Protein AF-A0A919ZVK6-F1 (afdb_monomer_lite)

Structure (mmCIF, N/CA/C/O backbone):
data_AF-A0A919ZVK6-F1
#
_entry.id   AF-A0A919ZVK6-F1
#
loop_
_atom_site.group_PDB
_atom_site.id
_atom_site.type_symbol
_atom_site.label_atom_id
_atom_site.label_alt_id
_atom_site.label_comp_id
_atom_site.label_asym_id
_atom_site.label_entity_id
_atom_site.label_seq_id
_atom_site.pdbx_PDB_ins_code
_atom_site.Cartn_x
_atom_site.Cartn_y
_atom_site.Cartn_z
_atom_site.occupancy
_atom_site.B_iso_or_equiv
_atom_site.auth_seq_id
_atom_site.auth_comp_id
_atom_site.auth_asym_id
_atom_site.auth_atom_id
_atom_site.pdbx_PDB_model_num
ATOM 1 N N . MET A 1 1 ? -34.682 0.322 0.081 1.00 40.16 1 MET A N 1
ATOM 2 C CA . MET A 1 1 ? -33.488 -0.157 -0.642 1.00 40.16 1 MET A CA 1
ATOM 3 C C . MET A 1 1 ? -32.332 0.698 -0.151 1.00 40.16 1 MET A C 1
ATOM 5 O O . MET A 1 1 ? -32.140 1.792 -0.660 1.00 40.16 1 MET A O 1
ATOM 9 N N . GLU A 1 2 ? -31.675 0.296 0.937 1.00 45.75 2 GLU A N 1
ATOM 10 C CA . GLU A 1 2 ? -30.470 0.994 1.398 1.00 45.75 2 GLU A CA 1
ATOM 11 C C . GLU A 1 2 ? -29.356 0.700 0.396 1.00 45.75 2 GLU A C 1
ATOM 13 O O . GLU A 1 2 ? -28.969 -0.451 0.192 1.00 45.75 2 GLU A O 1
ATOM 18 N N . LEU A 1 3 ? -28.888 1.742 -0.288 1.00 53.12 3 LEU A N 1
ATOM 19 C CA . LEU A 1 3 ? -27.644 1.677 -1.036 1.00 53.12 3 LEU A CA 1
ATOM 20 C C . LEU A 1 3 ? -26.545 1.414 -0.011 1.00 53.12 3 LEU A C 1
ATOM 22 O O . LEU A 1 3 ? -26.310 2.237 0.868 1.00 53.12 3 LEU A O 1
ATOM 26 N N . ASN A 1 4 ? -25.932 0.239 -0.112 1.00 53.06 4 ASN A N 1
ATOM 27 C CA . ASN A 1 4 ? -24.874 -0.247 0.762 1.00 53.06 4 ASN A CA 1
ATOM 28 C C . ASN A 1 4 ? -23.629 0.638 0.561 1.00 53.06 4 ASN A C 1
ATOM 30 O O . ASN A 1 4 ? -22.740 0.336 -0.236 1.00 53.06 4 ASN A O 1
ATOM 34 N N . THR A 1 5 ? -23.613 1.804 1.202 1.00 60.50 5 THR A N 1
ATOM 35 C CA . THR A 1 5 ? -22.494 2.739 1.201 1.00 60.50 5 THR A CA 1
ATOM 36 C C . THR A 1 5 ? -21.326 2.038 1.866 1.00 60.50 5 THR A C 1
ATOM 38 O O . THR A 1 5 ? -21.354 1.771 3.066 1.00 60.50 5 THR A O 1
ATOM 41 N N . ILE A 1 6 ? -20.296 1.707 1.083 1.00 61.41 6 ILE A N 1
ATOM 42 C CA . ILE A 1 6 ? -19.077 1.113 1.622 1.00 61.41 6 ILE A CA 1
ATOM 43 C C . ILE A 1 6 ? -18.558 2.076 2.704 1.00 61.41 6 ILE A C 1
ATOM 45 O O . ILE A 1 6 ? -18.237 3.225 2.383 1.00 61.41 6 ILE A O 1
ATOM 49 N N . PRO A 1 7 ? -18.491 1.665 3.984 1.00 68.31 7 PRO A N 1
ATOM 50 C CA . PRO A 1 7 ? -17.966 2.531 5.030 1.00 68.31 7 PRO A CA 1
ATOM 51 C C . PRO A 1 7 ? -16.529 2.914 4.669 1.00 68.31 7 PRO A C 1
ATOM 53 O O . PRO A 1 7 ? -15.829 2.123 4.043 1.00 68.31 7 PRO A O 1
ATOM 56 N N . LYS A 1 8 ? -16.059 4.104 5.069 1.00 73.06 8 LYS A N 1
ATOM 57 C CA . LYS A 1 8 ? -14.731 4.632 4.680 1.00 73.06 8 LYS A CA 1
ATOM 58 C C . LYS A 1 8 ? -13.608 3.586 4.789 1.00 73.06 8 LYS A C 1
ATOM 60 O O . LYS A 1 8 ? -12.815 3.438 3.870 1.00 73.06 8 LYS A O 1
ATOM 65 N N . ARG A 1 9 ? -13.615 2.773 5.853 1.00 78.06 9 ARG A N 1
ATOM 66 C CA . ARG A 1 9 ? -12.693 1.633 6.022 1.00 78.06 9 ARG A CA 1
ATOM 67 C C . ARG A 1 9 ? -12.806 0.575 4.918 1.00 78.06 9 ARG A C 1
ATOM 69 O O . ARG A 1 9 ? -11.789 0.137 4.399 1.00 78.06 9 ARG A O 1
ATOM 76 N N . GLY A 1 10 ? -14.017 0.184 4.529 1.00 84.81 10 GLY A N 1
ATOM 77 C CA . GLY A 1 10 ? -14.246 -0.753 3.428 1.00 84.81 10 GLY A CA 1
ATOM 78 C C . GLY A 1 10 ? -13.755 -0.221 2.077 1.00 84.81 10 GLY A C 1
ATOM 79 O O . GLY A 1 10 ? -13.274 -1.003 1.261 1.00 84.81 10 GLY A O 1
ATOM 80 N N . ALA A 1 11 ? -13.804 1.098 1.856 1.00 88.06 11 ALA A N 1
ATOM 81 C CA . ALA A 1 11 ? -13.282 1.709 0.635 1.00 88.06 11 ALA A CA 1
ATOM 82 C C . ALA A 1 11 ? -11.749 1.604 0.576 1.00 88.06 11 ALA A C 1
ATOM 84 O O . ALA A 1 11 ? -11.202 1.233 -0.461 1.00 88.06 11 ALA A O 1
ATOM 85 N N . PHE A 1 12 ? -11.059 1.826 1.700 1.00 90.88 12 PHE A N 1
ATOM 86 C CA . PHE A 1 12 ? -9.606 1.640 1.786 1.00 90.88 12 PHE A CA 1
ATOM 87 C C . PHE A 1 12 ? -9.193 0.173 1.625 1.00 90.88 12 PHE A C 1
ATOM 89 O O . PHE A 1 12 ? -8.231 -0.116 0.921 1.00 90.88 12 PHE A O 1
ATOM 96 N N . VAL A 1 13 ? -9.955 -0.774 2.182 1.00 91.19 13 VAL A N 1
ATOM 97 C CA . VAL A 1 13 ? -9.712 -2.211 1.957 1.00 91.19 13 VAL A CA 1
ATOM 98 C C . VAL A 1 13 ? -9.885 -2.581 0.477 1.00 91.19 13 VAL A C 1
ATOM 100 O O . VAL A 1 13 ? -9.052 -3.293 -0.087 1.00 91.19 13 VAL A O 1
ATOM 103 N N . ALA A 1 14 ? -10.922 -2.068 -0.191 1.00 91.38 14 ALA A N 1
ATOM 104 C CA . ALA A 1 14 ? -11.108 -2.270 -1.628 1.00 91.38 14 ALA A CA 1
ATOM 105 C C . ALA A 1 14 ? -9.962 -1.654 -2.455 1.00 91.38 14 ALA A C 1
ATOM 107 O O . ALA A 1 14 ? -9.482 -2.278 -3.405 1.00 91.38 14 ALA A O 1
ATOM 108 N N . ALA A 1 15 ? -9.480 -0.47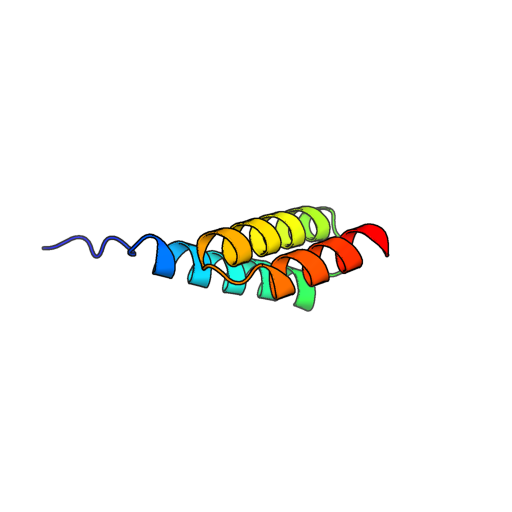0 -2.065 1.00 91.62 15 ALA A N 1
ATOM 109 C CA . ALA A 1 15 ? -8.339 0.192 -2.689 1.00 91.62 15 ALA A CA 1
ATOM 110 C C . ALA A 1 15 ? -7.049 -0.638 -2.557 1.00 91.62 15 ALA A C 1
ATOM 112 O O . ALA A 1 15 ? -6.364 -0.858 -3.558 1.00 91.62 15 ALA A O 1
A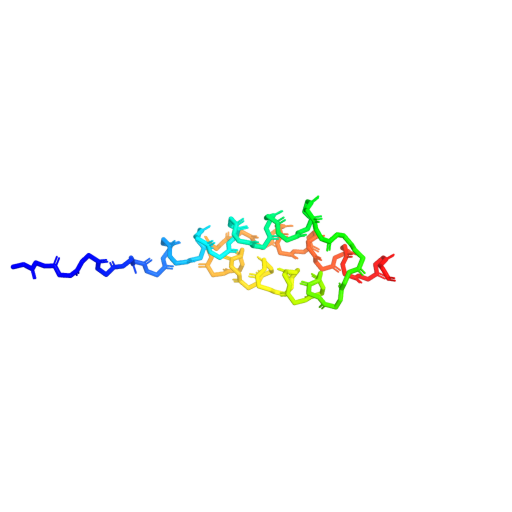TOM 113 N N . LEU A 1 16 ? -6.767 -1.186 -1.367 1.00 93.50 16 LEU A N 1
ATOM 114 C CA . LEU A 1 16 ? -5.638 -2.097 -1.137 1.00 93.50 16 LEU A CA 1
ATOM 115 C C . LEU A 1 16 ? -5.713 -3.337 -2.033 1.00 93.50 16 LEU A C 1
ATOM 117 O O . LEU A 1 16 ? -4.719 -3.723 -2.646 1.00 93.50 16 LEU A O 1
ATOM 121 N N . ASN A 1 17 ? -6.891 -3.951 -2.153 1.00 93.44 17 ASN A N 1
ATOM 122 C CA . ASN A 1 17 ? -7.080 -5.116 -3.018 1.00 93.44 17 ASN A CA 1
ATOM 123 C C . ASN A 1 17 ? -6.799 -4.783 -4.488 1.00 93.44 17 ASN A C 1
ATOM 125 O O . ASN A 1 17 ? -6.135 -5.555 -5.186 1.00 93.44 17 ASN A O 1
ATOM 129 N N . ARG A 1 18 ? -7.259 -3.618 -4.960 1.00 91.50 18 ARG A N 1
ATOM 130 C CA . ARG A 1 18 ? -7.029 -3.179 -6.339 1.00 91.50 18 ARG A CA 1
ATOM 131 C C . ARG A 1 18 ? -5.557 -2.879 -6.606 1.00 91.50 18 ARG A C 1
ATOM 133 O O . ARG A 1 18 ? -5.035 -3.324 -7.626 1.00 91.50 18 ARG A O 1
ATOM 140 N N . ALA A 1 19 ? -4.892 -2.171 -5.699 1.00 91.56 19 ALA A N 1
ATOM 141 C CA . ALA A 1 19 ? -3.468 -1.880 -5.803 1.00 91.56 19 ALA A CA 1
ATOM 142 C C . ALA A 1 19 ? -2.634 -3.173 -5.816 1.00 91.56 19 ALA A C 1
ATOM 144 O O . ALA A 1 19 ? -1.833 -3.374 -6.727 1.00 91.56 19 ALA A O 1
ATOM 145 N N . ASN A 1 20 ? -2.913 -4.115 -4.909 1.00 91.62 20 ASN A N 1
ATOM 146 C CA . ASN A 1 20 ? -2.258 -5.425 -4.883 1.00 91.62 20 ASN A CA 1
ATOM 147 C C . ASN A 1 20 ? -2.438 -6.211 -6.191 1.00 91.62 20 ASN A C 1
ATOM 149 O O . ASN A 1 20 ? -1.502 -6.865 -6.650 1.00 91.62 20 ASN A O 1
ATOM 153 N N . TYR A 1 21 ? -3.622 -6.152 -6.808 1.00 92.81 21 TYR A N 1
ATOM 154 C CA . TYR A 1 21 ? -3.851 -6.781 -8.109 1.00 92.81 21 TYR A CA 1
ATOM 155 C C . TYR A 1 21 ? -2.945 -6.183 -9.193 1.00 92.81 21 TYR A C 1
ATOM 157 O O . TYR A 1 21 ? -2.343 -6.931 -9.961 1.00 92.81 21 TYR A O 1
ATOM 165 N N . VAL A 1 22 ? -2.824 -4.855 -9.253 1.00 89.25 22 VAL A N 1
ATOM 166 C CA . VAL A 1 22 ? -1.973 -4.173 -10.241 1.00 89.25 22 VAL A CA 1
ATOM 167 C C . VAL A 1 22 ? -0.505 -4.540 -10.039 1.00 89.25 22 VAL A C 1
ATOM 169 O O . VAL A 1 22 ? 0.147 -4.924 -11.002 1.00 89.25 22 VAL A O 1
ATOM 172 N N . LEU A 1 23 ? -0.002 -4.523 -8.800 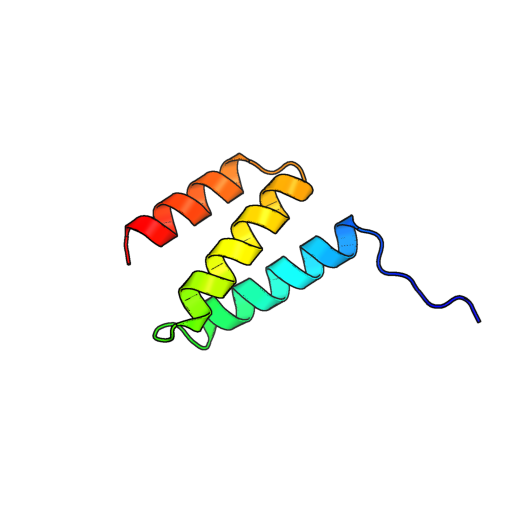1.00 87.75 23 LEU A N 1
ATOM 173 C CA . LEU A 1 23 ? 1.395 -4.875 -8.513 1.00 87.75 23 LEU A CA 1
ATOM 174 C C . LEU A 1 23 ? 1.740 -6.316 -8.911 1.00 87.75 23 LEU A C 1
ATOM 176 O O . LEU A 1 23 ? 2.836 -6.570 -9.402 1.00 87.75 23 LEU A O 1
ATOM 180 N N . LYS A 1 24 ? 0.803 -7.253 -8.721 1.00 88.44 24 LYS A N 1
ATOM 181 C CA . LYS A 1 24 ? 1.006 -8.671 -9.054 1.00 88.44 24 LYS A CA 1
ATOM 182 C C . LYS A 1 24 ? 0.904 -8.964 -10.548 1.00 88.44 24 LYS A C 1
ATOM 184 O O . LYS A 1 24 ? 1.622 -9.825 -11.039 1.00 88.44 24 LYS A O 1
ATOM 189 N N . ASN A 1 25 ? -0.005 -8.292 -11.253 1.00 90.50 25 ASN A N 1
ATOM 190 C CA . ASN A 1 25 ? -0.353 -8.647 -12.633 1.00 90.50 25 ASN A CA 1
ATOM 191 C C . ASN A 1 25 ? 0.211 -7.672 -13.677 1.00 90.50 25 ASN A C 1
ATOM 193 O O . ASN A 1 25 ? 0.262 -8.014 -14.854 1.00 90.50 25 ASN A O 1
ATOM 197 N N . ILE A 1 26 ? 0.619 -6.464 -13.273 1.00 84.94 26 ILE A N 1
ATOM 198 C CA . ILE A 1 26 ? 1.093 -5.396 -14.168 1.00 84.94 26 ILE A CA 1
ATOM 199 C C . ILE A 1 26 ? 2.386 -4.749 -13.612 1.00 84.94 26 ILE A C 1
ATOM 201 O O . ILE A 1 26 ? 2.425 -3.545 -13.343 1.00 84.94 26 ILE A O 1
ATOM 205 N N . PRO A 1 27 ? 3.470 -5.525 -13.419 1.00 68.00 27 PRO A N 1
ATOM 206 C CA . PRO A 1 27 ? 4.655 -5.075 -12.682 1.00 68.00 27 PRO A CA 1
ATOM 207 C C . PRO A 1 27 ? 5.512 -4.011 -13.393 1.00 68.00 27 PRO A C 1
ATOM 209 O O . PRO A 1 27 ? 6.286 -3.338 -12.720 1.00 68.00 27 PRO A O 1
ATOM 212 N N . ASN A 1 28 ? 5.372 -3.827 -14.712 1.00 71.75 28 ASN A N 1
ATOM 213 C CA . ASN A 1 28 ? 6.223 -2.943 -15.529 1.00 71.75 28 ASN A CA 1
ATOM 214 C C . ASN A 1 28 ? 5.427 -1.817 -16.209 1.00 71.75 28 ASN A C 1
ATOM 216 O O . ASN A 1 28 ? 5.624 -1.532 -17.389 1.00 71.75 28 ASN A O 1
ATOM 220 N N . SER A 1 29 ? 4.480 -1.205 -15.498 1.00 74.06 29 SER A N 1
ATOM 221 C CA . SER A 1 29 ? 3.728 -0.064 -16.033 1.00 74.06 29 SER A CA 1
ATOM 222 C C . SER A 1 29 ? 3.749 1.126 -15.085 1.00 74.06 29 SER A C 1
ATOM 224 O O . SER A 1 29 ? 3.935 0.973 -13.880 1.00 74.06 29 SER A O 1
ATOM 226 N N . THR A 1 30 ? 3.454 2.301 -15.632 1.00 76.38 30 THR A N 1
ATOM 227 C CA . THR A 1 30 ? 3.220 3.547 -14.886 1.00 76.38 30 THR A CA 1
ATOM 228 C C . THR A 1 30 ? 2.080 3.436 -13.864 1.00 76.38 30 THR A C 1
ATOM 230 O O . THR A 1 30 ? 1.980 4.248 -12.943 1.00 76.38 30 THR A O 1
ATOM 233 N N . GLU A 1 31 ? 1.237 2.405 -13.972 1.00 82.25 31 GLU A N 1
ATOM 234 C CA . GLU A 1 31 ? 0.190 2.105 -12.996 1.00 82.25 31 GLU A CA 1
ATOM 235 C C . GLU A 1 31 ? 0.739 1.479 -11.708 1.00 82.25 31 GLU A C 1
ATOM 237 O O . GLU A 1 31 ? 0.047 1.498 -10.690 1.00 82.25 31 GLU A O 1
ATOM 242 N N . LYS A 1 32 ? 1.992 0.999 -11.704 1.00 85.44 32 LYS A N 1
ATOM 243 C CA . LYS A 1 32 ? 2.680 0.515 -10.499 1.00 85.44 32 LYS A CA 1
ATOM 244 C C . LYS A 1 32 ? 2.844 1.631 -9.470 1.00 85.44 32 LYS A C 1
ATOM 246 O O . LYS A 1 32 ? 2.404 1.475 -8.334 1.00 85.44 32 LYS A O 1
ATOM 251 N N . ASP A 1 33 ? 3.393 2.777 -9.867 1.00 87.38 33 ASP A N 1
ATOM 252 C CA . ASP A 1 33 ? 3.626 3.903 -8.950 1.00 87.38 33 ASP A CA 1
ATOM 253 C C . ASP A 1 33 ? 2.314 4.461 -8.408 1.00 87.38 33 ASP A C 1
ATOM 255 O O . ASP A 1 33 ? 2.200 4.829 -7.235 1.00 87.38 33 ASP A O 1
ATOM 259 N N . ARG A 1 34 ? 1.290 4.489 -9.268 1.00 88.88 34 ARG A N 1
ATOM 260 C CA . ARG A 1 34 ? -0.063 4.902 -8.896 1.00 88.88 34 ARG A CA 1
ATOM 261 C C . ARG A 1 34 ? -0.676 3.931 -7.883 1.00 88.88 34 ARG A C 1
ATOM 263 O O . ARG A 1 34 ? -1.238 4.382 -6.889 1.00 88.88 34 ARG A O 1
ATOM 270 N N . ALA A 1 35 ? -0.518 2.623 -8.091 1.00 91.50 35 ALA A N 1
ATOM 271 C CA . ALA A 1 35 ? -0.969 1.596 -7.157 1.00 91.50 35 ALA A CA 1
ATOM 272 C C . ALA A 1 35 ? -0.249 1.687 -5.804 1.00 91.50 35 ALA A C 1
ATOM 274 O O . ALA A 1 35 ? -0.909 1.611 -4.770 1.00 91.50 35 ALA A O 1
ATOM 275 N N . LEU A 1 36 ? 1.069 1.918 -5.796 1.00 91.88 36 LEU A N 1
ATOM 276 C CA . LEU A 1 36 ? 1.839 2.100 -4.561 1.00 91.88 36 LEU A CA 1
ATOM 277 C C . LEU A 1 36 ? 1.368 3.335 -3.774 1.00 91.88 36 LEU A C 1
ATOM 279 O O . LEU A 1 36 ? 1.157 3.232 -2.570 1.00 91.88 36 LEU A O 1
ATOM 283 N N . ARG A 1 37 ? 1.100 4.474 -4.433 1.00 92.12 37 ARG A N 1
ATOM 284 C CA . ARG A 1 37 ? 0.554 5.667 -3.749 1.00 92.12 37 ARG A CA 1
ATOM 285 C C . ARG A 1 37 ? -0.800 5.390 -3.094 1.00 92.12 37 ARG A C 1
ATOM 287 O O . ARG A 1 37 ? -0.980 5.692 -1.919 1.00 92.12 37 ARG A O 1
ATOM 294 N N . ILE A 1 38 ? -1.714 4.749 -3.826 1.00 92.56 38 ILE A N 1
ATOM 295 C CA . ILE A 1 38 ? -3.036 4.366 -3.302 1.00 92.56 38 ILE A CA 1
ATOM 296 C C . ILE A 1 38 ? -2.894 3.412 -2.107 1.00 92.56 38 ILE A C 1
ATOM 298 O O . ILE A 1 38 ? -3.633 3.529 -1.130 1.00 92.56 38 ILE A O 1
ATOM 302 N N . MET A 1 39 ? -1.939 2.477 -2.160 1.00 93.81 39 MET A N 1
ATOM 303 C CA . MET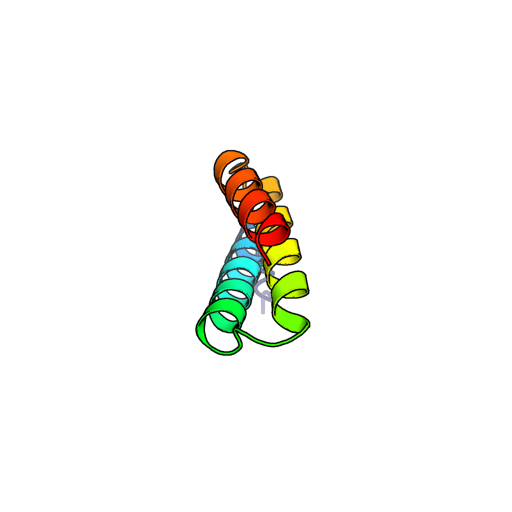 A 1 39 ? -1.654 1.572 -1.045 1.00 93.81 39 MET A CA 1
ATOM 304 C C . MET A 1 39 ? -1.166 2.317 0.197 1.00 93.81 39 MET A C 1
ATOM 306 O O . MET A 1 39 ? -1.660 2.037 1.289 1.00 93.81 39 MET A O 1
ATOM 310 N N . LYS A 1 40 ? -0.245 3.274 0.035 1.00 94.69 40 LYS A N 1
ATOM 311 C CA . LYS A 1 40 ? 0.269 4.104 1.133 1.00 94.69 40 LYS A CA 1
ATOM 312 C C . LYS A 1 40 ? -0.867 4.858 1.829 1.00 94.69 40 LYS A C 1
ATOM 314 O O . LYS A 1 40 ? -1.068 4.681 3.028 1.00 94.69 40 LYS A O 1
ATOM 319 N N . GLU A 1 41 ? -1.662 5.606 1.064 1.00 93.00 41 GLU A N 1
ATOM 320 C CA . GLU A 1 41 ? -2.791 6.387 1.589 1.00 93.00 41 GLU A CA 1
ATOM 321 C C . GLU A 1 41 ? -3.821 5.497 2.300 1.00 93.00 41 GLU A C 1
ATOM 323 O O . GLU A 1 41 ? -4.305 5.828 3.382 1.00 93.00 41 GLU A O 1
ATOM 328 N N . ALA A 1 42 ? -4.140 4.329 1.735 1.00 93.88 42 ALA A N 1
ATOM 329 C CA . ALA A 1 42 ? -5.083 3.405 2.354 1.00 93.88 42 ALA A CA 1
ATOM 330 C C . ALA A 1 42 ? -4.568 2.858 3.697 1.00 93.88 42 ALA A C 1
ATOM 332 O O . ALA A 1 42 ? -5.347 2.759 4.646 1.00 93.88 42 ALA A O 1
ATOM 333 N N . TYR A 1 43 ? -3.275 2.535 3.812 1.00 94.44 43 TYR A N 1
ATOM 334 C CA . TYR A 1 43 ? -2.685 2.103 5.082 1.00 94.44 43 TYR A CA 1
ATOM 335 C C . TYR A 1 43 ? -2.661 3.220 6.131 1.00 94.44 43 TYR A C 1
ATOM 337 O O . TYR A 1 43 ? -2.996 2.960 7.286 1.00 94.44 43 TYR A O 1
ATOM 345 N N . GLU A 1 44 ? -2.356 4.462 5.749 1.00 93.06 44 GLU A N 1
ATOM 346 C CA . GLU A 1 44 ? -2.413 5.619 6.656 1.00 93.06 44 GLU A CA 1
ATOM 347 C C . GLU A 1 44 ? -3.829 5.836 7.206 1.00 93.06 44 GLU A C 1
ATOM 349 O O . GLU A 1 44 ? -4.023 5.947 8.416 1.00 93.06 44 GLU A O 1
ATOM 354 N N . GLN A 1 45 ? -4.842 5.811 6.334 1.00 92.31 45 GLN A N 1
ATOM 355 C CA . GLN A 1 45 ? -6.242 6.030 6.719 1.00 92.31 45 GLN A CA 1
ATOM 356 C C . GLN A 1 45 ? -6.835 4.886 7.552 1.00 92.31 45 GLN A C 1
ATOM 358 O O . GLN A 1 45 ? -7.798 5.079 8.299 1.00 92.31 45 GLN A O 1
ATOM 363 N N . LEU A 1 46 ? -6.270 3.685 7.434 1.00 91.25 46 LEU A N 1
ATOM 364 C CA . LEU A 1 46 ? -6.637 2.536 8.257 1.00 91.25 46 LEU A CA 1
ATOM 365 C C . LEU A 1 46 ? -5.887 2.494 9.600 1.00 91.25 46 LEU A C 1
ATOM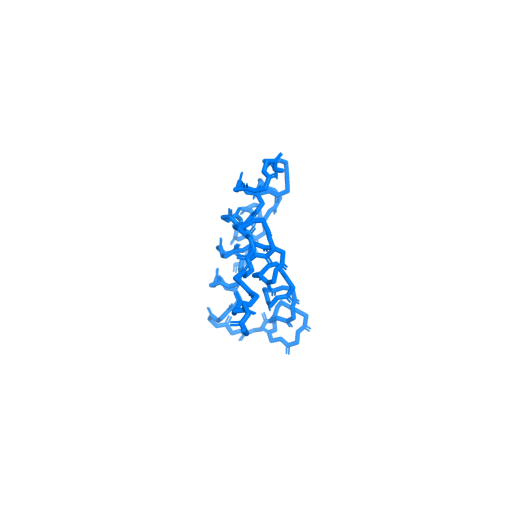 367 O O . LEU A 1 46 ? -6.279 1.711 10.464 1.00 91.25 46 LEU A O 1
ATOM 371 N N . GLY A 1 47 ? -4.879 3.350 9.804 1.00 93.06 47 GLY A N 1
ATOM 372 C CA . GLY A 1 47 ? -4.088 3.402 11.036 1.00 93.06 47 GLY A CA 1
ATOM 373 C C . GLY A 1 47 ? -2.932 2.400 11.076 1.00 93.06 47 GLY A C 1
ATOM 374 O O . GLY A 1 47 ? -2.557 1.947 12.152 1.00 93.06 47 GLY A O 1
ATOM 375 N N . TYR A 1 48 ? -2.370 2.059 9.914 1.00 94.00 48 TYR A N 1
ATOM 376 C CA . TYR A 1 48 ? -1.273 1.102 9.736 1.00 94.00 48 TYR A CA 1
ATOM 377 C C . TYR A 1 48 ? 0.003 1.782 9.183 1.00 94.00 48 TYR A C 1
ATOM 379 O O . TYR A 1 48 ? 0.457 1.447 8.084 1.00 94.00 48 TYR A O 1
ATOM 387 N N . PRO A 1 49 ? 0.605 2.748 9.905 1.00 91.62 49 PRO A N 1
ATOM 388 C CA . PRO A 1 49 ? 1.705 3.574 9.391 1.00 91.62 49 PRO A CA 1
ATOM 389 C C . PRO A 1 49 ? 2.975 2.776 9.055 1.00 91.62 49 PRO A C 1
ATOM 391 O O . PRO A 1 49 ? 3.684 3.112 8.112 1.00 91.62 49 PRO A O 1
ATOM 394 N N . GLU A 1 50 ? 3.243 1.675 9.760 1.00 92.94 50 GLU A N 1
ATOM 395 C CA . GLU A 1 50 ? 4.363 0.768 9.459 1.00 92.94 50 GLU A CA 1
ATOM 396 C C . GLU A 1 50 ? 4.289 0.153 8.050 1.00 92.94 50 GLU A C 1
ATOM 398 O O . GLU A 1 50 ? 5.311 -0.052 7.395 1.00 92.94 50 GLU A O 1
ATOM 403 N N . TYR A 1 51 ? 3.080 -0.125 7.558 1.00 93.06 51 TYR A N 1
ATOM 404 C CA . TYR A 1 51 ? 2.862 -0.667 6.222 1.00 93.06 51 TYR A CA 1
ATOM 405 C C . TYR A 1 51 ? 2.926 0.434 5.166 1.00 93.06 51 TYR A C 1
ATOM 407 O O . TYR A 1 51 ? 3.441 0.191 4.078 1.00 93.06 51 TYR A O 1
ATOM 415 N N . ALA A 1 52 ? 2.483 1.650 5.497 1.00 92.75 52 ALA A N 1
ATOM 416 C CA . ALA A 1 52 ? 2.675 2.819 4.644 1.00 92.75 52 ALA A CA 1
ATOM 417 C C . ALA A 1 52 ? 4.171 3.112 4.415 1.00 92.75 52 ALA A C 1
ATOM 419 O O . ALA A 1 52 ? 4.581 3.295 3.270 1.00 92.75 52 ALA A O 1
ATOM 420 N N . GLY A 1 53 ? 4.996 3.047 5.470 1.00 89.44 53 GLY A N 1
ATOM 421 C CA . GLY A 1 53 ? 6.451 3.217 5.370 1.00 89.44 53 GLY A CA 1
ATOM 422 C C . GLY A 1 53 ? 7.121 2.165 4.479 1.00 89.44 53 GLY A C 1
ATOM 423 O O . GLY A 1 53 ? 7.901 2.503 3.596 1.00 89.44 53 GLY A O 1
ATOM 424 N N . LYS A 1 54 ? 6.736 0.889 4.608 1.00 91.25 54 LYS A N 1
ATOM 425 C CA . LYS A 1 54 ? 7.226 -0.178 3.711 1.00 91.25 54 LYS A CA 1
ATOM 426 C C . LYS A 1 54 ? 6.859 0.060 2.245 1.00 91.25 54 LYS A C 1
ATOM 428 O O . LYS A 1 54 ? 7.639 -0.251 1.351 1.00 91.25 54 LYS A O 1
ATOM 433 N N . VAL A 1 55 ? 5.660 0.580 1.976 1.00 90.19 55 VAL A N 1
ATOM 434 C CA . VAL A 1 55 ? 5.231 0.910 0.607 1.00 90.19 55 VAL A CA 1
ATOM 435 C C . VAL A 1 55 ? 6.056 2.067 0.036 1.00 90.19 55 VAL A C 1
ATOM 437 O O . VAL A 1 55 ? 6.384 2.047 -1.148 1.00 90.19 55 VAL A O 1
ATOM 440 N N . GLU A 1 56 ? 6.425 3.040 0.866 1.00 88.38 56 GLU A N 1
ATOM 441 C CA . GLU A 1 56 ? 7.299 4.153 0.487 1.00 88.38 56 GLU A CA 1
ATOM 442 C C . GLU A 1 56 ? 8.728 3.691 0.168 1.00 88.38 56 GLU A C 1
ATOM 444 O O . GLU A 1 56 ? 9.272 4.068 -0.867 1.00 88.38 56 GLU A O 1
ATOM 449 N N . GLU A 1 57 ? 9.300 2.786 0.965 1.00 88.94 57 GLU A N 1
ATOM 450 C CA . GLU A 1 57 ? 10.588 2.151 0.644 1.00 88.94 57 GLU A CA 1
ATOM 451 C C . GLU A 1 57 ? 10.548 1.453 -0.727 1.00 88.94 57 GLU A C 1
ATOM 453 O O . GLU A 1 57 ? 11.452 1.620 -1.546 1.00 88.94 57 GLU A O 1
ATOM 458 N N . LEU A 1 58 ? 9.465 0.727 -1.027 1.00 83.50 58 LEU A N 1
ATOM 459 C CA . LEU A 1 58 ? 9.280 0.046 -2.315 1.00 83.50 58 LEU A CA 1
ATOM 460 C C . LEU A 1 58 ? 9.127 1.002 -3.510 1.00 83.50 58 LEU A C 1
ATOM 462 O O . LEU A 1 58 ? 9.394 0.589 -4.640 1.00 83.50 58 LEU A O 1
ATOM 466 N N . GLN A 1 59 ? 8.688 2.245 -3.293 1.00 79.56 59 GLN A N 1
ATOM 467 C CA . GLN A 1 59 ? 8.649 3.270 -4.342 1.00 79.56 59 GLN A CA 1
ATOM 468 C C . GLN A 1 59 ? 10.044 3.793 -4.679 1.00 79.56 59 GLN A C 1
ATOM 470 O O . GLN A 1 59 ? 10.312 4.055 -5.843 1.00 79.56 59 GLN A O 1
ATOM 475 N N . ILE A 1 60 ? 10.921 3.921 -3.681 1.00 77.81 60 ILE A N 1
ATOM 476 C CA . ILE A 1 60 ? 12.277 4.468 -3.848 1.00 77.81 60 ILE A CA 1
ATOM 477 C C . ILE A 1 60 ? 13.203 3.480 -4.582 1.00 77.81 60 ILE A C 1
ATOM 479 O O . ILE A 1 60 ? 14.183 3.891 -5.196 1.00 77.81 60 ILE A O 1
ATOM 483 N N . ILE A 1 61 ? 12.905 2.179 -4.514 1.00 69.00 61 ILE A N 1
ATOM 484 C CA . ILE A 1 61 ? 13.749 1.103 -5.066 1.00 69.00 61 ILE A CA 1
ATOM 485 C C . ILE A 1 61 ? 13.462 0.8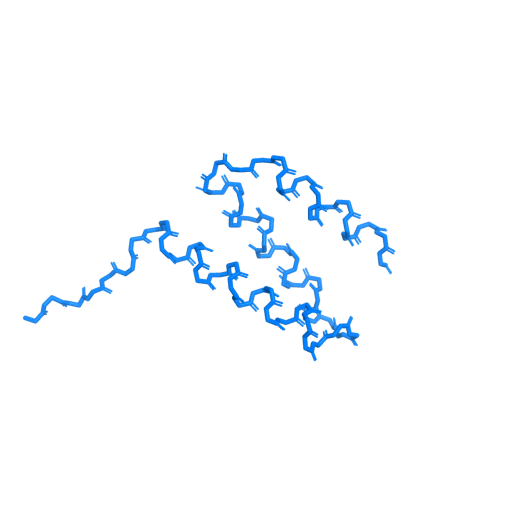14 -6.563 1.00 69.00 61 ILE A C 1
ATOM 487 O O . ILE A 1 61 ? 14.219 0.067 -7.182 1.00 69.00 61 ILE A O 1
ATOM 491 N N . ASN A 1 62 ? 12.408 1.389 -7.166 1.00 55.56 62 ASN A N 1
ATOM 492 C CA . ASN A 1 62 ? 12.124 1.272 -8.614 1.00 55.56 62 ASN A CA 1
ATOM 493 C C . ASN A 1 62 ? 12.696 2.433 -9.422 1.00 55.56 62 ASN A C 1
ATOM 495 O O . ASN A 1 62 ? 13.029 2.175 -10.600 1.00 55.56 62 ASN A O 1
#

Foldseek 3Di:
DDPPPQPPLSVLVVLLVVLVVCCVPPVPDPVVLVSLVSNLVSCVVVVNNVSSVVSVVVNVVD

Radius of gyration: 12.85 Å; chains: 1; bounding box: 47×15×27 Å

pLDDT: mean 83.65, std 13.21, range [40.16, 94.69]

Sequence (62 aa):
MELNTIPKRGAFVAALNRANYVLKNIPNSTEKDRALRIMKEAYEQLGYPEYAGKVEELQIIN

Secondary structure (DSSP, 8-state):
-------HHHHHHHHHHHHHHHHHH-TTSTHHHHHHHHHHHHHHHHT-HHHHHHHHHHHHT-